Protein AF-A0A0D0A8L5-F1 (afdb_monomer)

Foldseek 3Di:
DLVVVVCLVPDPDPPRDPDDDDDDDPPPCPLVSQVVNCVVCVVVVHDDDDDDDDDD

Solvent-accessible surface area (backbone atoms only — not comparable to full-atom values): 3932 Å² total; per-residue (Å²): 105,77,64,58,53,48,58,45,73,70,48,84,55,92,84,48,77,92,77,85,83,89,78,78,70,86,92,71,48,65,66,54,54,52,53,54,52,46,52,54,36,51,76,69,74,44,91,78,86,85,89,84,86,79,89,125

InterPro domains:
  IPR056884 Nephrocystin 3-like, N-terminal [PF24883] (4-55)

Radius of gyration: 12.46 Å; Cα contacts (8 Å, |Δi|>4): 21; chains: 1; bounding box: 24×26×37 Å

Organism: NCBI:txid930992

Sequence (56 aa):
LLTEIKDWISSTEEDAPSVLWPSGPAGKGKSGVGHTITNQYHERGGLVSCFCFCRT

Secondary structure (DSSP, 8-state):
-HHHHHHHHT---TT--S-------TTSSHHHHHHHHHHHHHHTT-----------

Mean predicted aligned error: 5.64 Å

Structure (mmCIF, N/CA/C/O backbone):
data_AF-A0A0D0A8L5-F1
#
_entry.id   AF-A0A0D0A8L5-F1
#
loop_
_atom_site.group_PDB
_atom_site.id
_atom_site.type_symbol
_atom_site.label_atom_id
_atom_site.label_alt_id
_atom_site.lab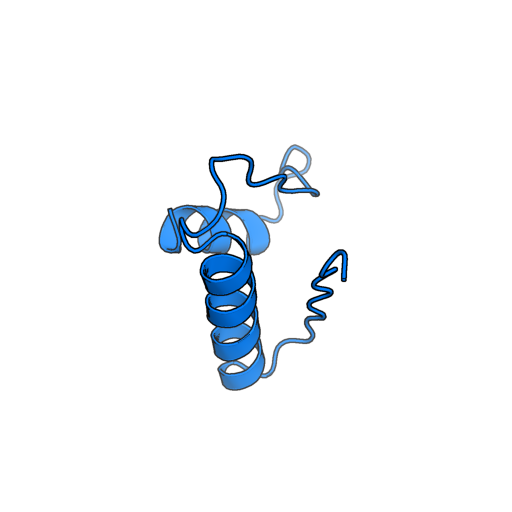el_comp_id
_atom_site.label_asym_id
_atom_site.label_entity_id
_atom_site.label_seq_id
_atom_site.pdbx_PDB_ins_code
_atom_site.Cartn_x
_atom_site.Cartn_y
_atom_site.Cartn_z
_atom_site.occupancy
_atom_site.B_iso_or_equiv
_atom_site.auth_seq_id
_atom_site.auth_comp_id
_atom_site.auth_asym_id
_atom_site.auth_atom_id
_atom_site.pdbx_PDB_model_num
ATOM 1 N N . LEU A 1 1 ? 5.744 4.805 6.097 1.00 80.44 1 LEU A N 1
ATOM 2 C CA . LEU A 1 1 ? 4.838 4.970 4.931 1.00 80.44 1 LEU A CA 1
ATOM 3 C C . LEU A 1 1 ? 3.621 4.036 4.930 1.00 80.44 1 LEU A C 1
ATOM 5 O O . LEU A 1 1 ? 2.540 4.521 5.204 1.00 80.44 1 LEU A O 1
ATOM 9 N N . LEU A 1 2 ? 3.723 2.731 4.620 1.00 84.44 2 LEU A N 1
ATOM 10 C CA . LEU A 1 2 ? 2.515 1.876 4.532 1.00 84.44 2 LEU A CA 1
ATOM 11 C C . LEU A 1 2 ? 1.744 1.774 5.857 1.00 84.44 2 LEU A C 1
ATOM 13 O O . LEU A 1 2 ? 0.523 1.734 5.832 1.00 84.44 2 LEU A O 1
ATOM 17 N N . THR A 1 3 ? 2.440 1.731 6.995 1.00 84.69 3 THR A N 1
ATOM 18 C CA . THR A 1 3 ? 1.811 1.736 8.327 1.00 84.69 3 THR A CA 1
ATOM 19 C C . THR A 1 3 ? 1.131 3.073 8.616 1.00 84.69 3 THR A C 1
ATOM 21 O O . THR A 1 3 ? -0.056 3.084 8.890 1.00 84.69 3 THR A O 1
ATOM 24 N N . GLU A 1 4 ? 1.829 4.194 8.407 1.00 84.75 4 GLU A N 1
ATOM 25 C CA . GLU A 1 4 ? 1.260 5.545 8.570 1.00 84.75 4 GLU A CA 1
ATOM 26 C C . GLU A 1 4 ? -0.016 5.752 7.745 1.00 84.75 4 GLU A C 1
ATOM 28 O O . GLU A 1 4 ? -0.990 6.295 8.248 1.00 84.75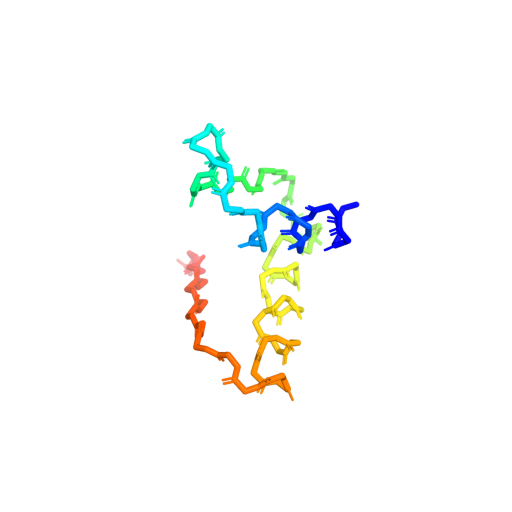 4 GLU A O 1
ATOM 33 N N . ILE A 1 5 ? -0.041 5.288 6.489 1.00 85.69 5 ILE A N 1
ATOM 34 C CA . ILE A 1 5 ? -1.231 5.408 5.637 1.00 85.69 5 ILE A CA 1
ATOM 35 C C . ILE A 1 5 ? -2.392 4.569 6.195 1.00 85.69 5 ILE A C 1
ATOM 37 O O . ILE A 1 5 ? -3.542 4.969 6.070 1.00 85.69 5 ILE A O 1
ATOM 41 N N . LYS A 1 6 ? -2.130 3.420 6.828 1.00 83.38 6 LYS A N 1
ATOM 42 C CA . LYS A 1 6 ? -3.191 2.604 7.443 1.00 83.38 6 LYS A CA 1
ATOM 43 C C . LYS A 1 6 ? -3.754 3.247 8.694 1.00 83.38 6 LYS A C 1
ATOM 45 O O . LYS A 1 6 ? -4.973 3.260 8.847 1.00 83.38 6 LYS A O 1
ATOM 50 N N . ASP A 1 7 ? -2.872 3.736 9.556 1.00 86.56 7 ASP A N 1
ATOM 51 C CA . ASP A 1 7 ? -3.255 4.415 10.792 1.00 86.56 7 ASP A CA 1
ATOM 52 C C . ASP A 1 7 ? -4.086 5.652 10.448 1.00 86.56 7 ASP A C 1
ATOM 54 O O . ASP A 1 7 ? -5.124 5.901 11.050 1.00 86.56 7 ASP A O 1
ATOM 58 N N . TRP A 1 8 ? -3.694 6.344 9.379 1.00 86.19 8 TRP A N 1
ATOM 59 C CA . TRP A 1 8 ? -4.443 7.446 8.803 1.00 86.19 8 TRP A CA 1
ATOM 60 C C . TRP A 1 8 ? -5.826 7.041 8.261 1.00 86.19 8 TRP A C 1
ATOM 62 O O . TRP A 1 8 ? -6.813 7.644 8.665 1.00 86.19 8 TRP A O 1
ATOM 72 N N . ILE A 1 9 ? -5.934 6.013 7.404 1.00 81.94 9 ILE A N 1
ATOM 73 C CA . ILE A 1 9 ? -7.237 5.547 6.866 1.00 81.94 9 ILE A CA 1
ATOM 74 C C . ILE A 1 9 ? -8.171 5.065 7.987 1.00 81.94 9 ILE A C 1
ATOM 76 O O . ILE A 1 9 ? -9.388 5.160 7.863 1.00 81.94 9 ILE A O 1
ATOM 80 N N . SER A 1 10 ? -7.607 4.532 9.072 1.00 83.25 10 SER A N 1
ATOM 81 C CA . SER A 1 10 ? -8.372 4.033 10.221 1.00 83.25 10 SER A CA 1
ATOM 82 C C . SER A 1 10 ? -8.715 5.131 11.233 1.00 83.25 10 SER A C 1
ATOM 84 O O . SER A 1 10 ? -9.395 4.848 12.218 1.00 83.25 10 SER A O 1
ATOM 86 N N . SER A 1 11 ? -8.228 6.357 11.024 1.00 84.69 11 SER A N 1
ATOM 87 C CA . SER A 1 11 ? -8.478 7.479 11.919 1.00 84.69 11 SER A CA 1
ATOM 88 C C . SER A 1 11 ? -9.926 7.946 11.800 1.00 84.69 11 SER A C 1
ATOM 90 O O . SER A 1 11 ? -10.431 8.174 10.702 1.00 84.69 11 SER A O 1
ATOM 92 N N . THR A 1 12 ? -10.583 8.111 12.945 1.00 84.56 12 THR A N 1
ATOM 93 C CA . THR A 1 12 ? -11.939 8.670 13.058 1.00 84.56 12 THR A CA 1
ATOM 94 C C . THR A 1 12 ? -11.934 10.119 13.543 1.00 84.56 12 THR A C 1
ATOM 96 O O . THR A 1 12 ? -12.988 10.648 13.886 1.00 84.56 12 THR A O 1
ATOM 99 N N . GLU A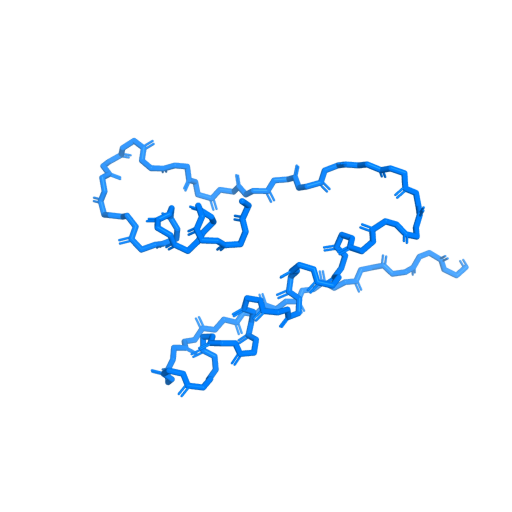 1 13 ? -10.754 10.739 13.629 1.00 89.12 13 GLU A N 1
ATOM 100 C CA . GLU A 1 13 ? -10.598 12.134 14.042 1.00 89.12 13 GLU A CA 1
ATOM 101 C C . GLU A 1 13 ? -11.246 13.075 13.019 1.00 89.12 13 GLU A C 1
ATOM 103 O O . GLU A 1 13 ? -11.150 12.851 11.811 1.00 89.12 13 GLU A O 1
ATOM 108 N N . GLU A 1 14 ? -11.870 14.152 13.497 1.00 83.38 14 GLU A N 1
ATOM 109 C CA . GLU A 1 14 ? -12.565 15.131 12.646 1.00 83.38 14 GLU A CA 1
ATOM 110 C C . GLU A 1 14 ? -11.612 15.805 11.639 1.00 83.38 14 GLU A C 1
ATOM 112 O O . GLU A 1 14 ? -11.989 16.071 10.500 1.00 83.38 14 GLU A O 1
ATOM 117 N N . ASP A 1 15 ? -10.344 15.971 12.027 1.00 83.94 15 ASP A N 1
ATOM 118 C CA . ASP A 1 15 ? -9.289 16.575 11.207 1.00 83.94 15 ASP A CA 1
ATOM 119 C C . ASP A 1 15 ? -8.449 15.545 10.427 1.00 83.94 15 ASP A C 1
ATOM 121 O O . ASP A 1 15 ? -7.407 15.885 9.850 1.00 83.94 15 ASP A O 1
ATOM 125 N N . ALA A 1 16 ? -8.851 14.269 10.406 1.00 81.50 16 ALA A N 1
ATOM 126 C CA . ALA A 1 16 ? -8.132 13.257 9.646 1.00 81.50 16 ALA A CA 1
ATOM 127 C C . ALA A 1 16 ? -8.182 13.599 8.142 1.00 81.50 16 ALA A C 1
ATOM 129 O O . ALA A 1 16 ? -9.267 13.796 7.585 1.00 81.50 16 ALA A O 1
ATOM 130 N N . PRO A 1 17 ? -7.035 13.643 7.434 1.00 76.31 17 PRO A N 1
ATOM 131 C CA . PRO A 1 17 ? -7.057 13.872 5.996 1.00 76.31 17 PRO A CA 1
ATOM 132 C C . PRO A 1 17 ? -7.947 12.818 5.310 1.00 76.31 17 PRO A C 1
ATOM 134 O O . PRO A 1 17 ? -7.988 11.672 5.739 1.0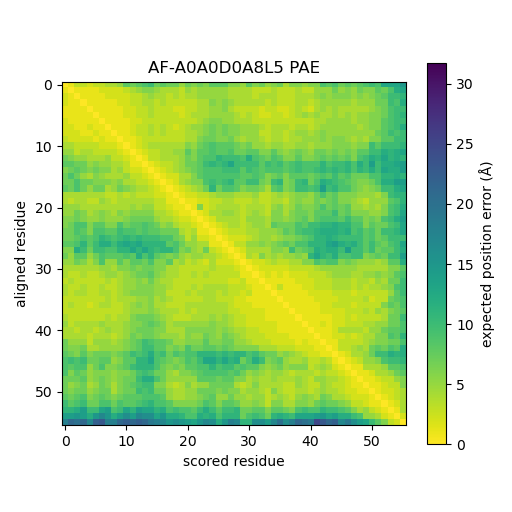0 76.31 17 PRO A O 1
ATOM 137 N N . SER A 1 18 ? -8.654 13.161 4.233 1.00 78.81 18 SER A N 1
ATOM 138 C CA . SER A 1 18 ? -9.482 12.179 3.494 1.00 78.81 18 SER A CA 1
ATOM 139 C C . SER A 1 18 ? -8.888 11.787 2.138 1.00 78.81 18 SER A C 1
ATOM 141 O O . SER A 1 18 ? -9.357 10.856 1.487 1.00 78.81 18 SER A O 1
ATOM 143 N N . VAL A 1 19 ? -7.850 12.501 1.691 1.00 81.81 19 VAL A N 1
ATOM 144 C CA . VAL A 1 19 ? -7.211 12.306 0.386 1.00 81.81 19 VAL A CA 1
ATOM 145 C C . VAL A 1 19 ? -5.696 12.263 0.554 1.00 81.81 19 VAL A C 1
ATOM 147 O O . VAL A 1 19 ? -5.098 13.191 1.093 1.00 81.81 19 VAL A O 1
ATOM 150 N N . LEU A 1 20 ? -5.069 11.205 0.034 1.00 80.50 20 LEU A N 1
ATOM 151 C CA . LEU A 1 20 ? -3.617 11.075 -0.059 1.00 80.50 20 LEU A CA 1
ATOM 152 C C . LEU A 1 20 ? -3.187 11.205 -1.519 1.00 80.50 20 LEU A C 1
ATOM 154 O O . LEU A 1 20 ? -3.637 10.447 -2.378 1.00 80.50 20 LEU A O 1
ATOM 158 N N . TRP A 1 21 ? -2.261 12.123 -1.789 1.00 82.38 21 TRP A N 1
ATOM 159 C CA . TRP A 1 21 ? -1.677 12.318 -3.115 1.00 82.38 21 TRP A CA 1
ATOM 160 C C . TRP A 1 21 ? -0.187 11.938 -3.122 1.00 82.38 21 TRP A C 1
ATOM 162 O O . TRP A 1 21 ? 0.675 12.794 -2.901 1.00 82.38 21 TRP A O 1
ATOM 172 N N . PRO A 1 22 ? 0.164 10.661 -3.364 1.00 75.50 22 PRO A N 1
ATOM 173 C CA . PRO A 1 22 ? 1.559 10.262 -3.486 1.00 75.50 22 PRO A CA 1
ATOM 174 C C . PRO A 1 22 ? 2.139 10.784 -4.808 1.00 75.50 22 PRO A C 1
ATOM 176 O O . PRO A 1 22 ? 1.792 10.315 -5.894 1.00 75.50 22 PRO A O 1
ATOM 179 N N . SER A 1 23 ? 3.060 11.743 -4.724 1.00 80.69 23 SER A N 1
ATOM 180 C CA . SER A 1 23 ? 3.811 12.279 -5.863 1.00 80.69 23 SER A CA 1
ATOM 181 C C . SER A 1 23 ? 5.259 11.773 -5.852 1.00 80.69 23 SER A C 1
ATOM 183 O O . SER A 1 23 ? 5.806 11.394 -4.821 1.00 80.69 23 SER A O 1
ATOM 185 N N . GLY A 1 24 ? 5.885 11.684 -7.027 1.00 80.75 24 GLY A N 1
ATOM 186 C CA . GLY A 1 24 ? 7.274 11.238 -7.145 1.00 80.75 24 GLY A CA 1
ATOM 187 C C . GLY A 1 24 ? 7.651 10.780 -8.556 1.00 80.75 24 GLY A C 1
ATOM 188 O O . GLY A 1 24 ? 6.766 10.637 -9.408 1.00 80.75 24 GLY A O 1
ATOM 189 N N . PRO A 1 25 ? 8.938 10.498 -8.822 1.00 78.69 25 PRO A N 1
ATOM 190 C CA . PRO A 1 25 ? 9.422 10.079 -10.139 1.00 78.69 25 PRO A CA 1
ATOM 191 C C . PRO A 1 25 ? 8.742 8.802 -10.659 1.00 78.69 25 PRO A C 1
ATOM 193 O O . PRO A 1 25 ? 8.265 7.965 -9.882 1.00 78.69 25 PRO A O 1
ATOM 196 N N . ALA A 1 26 ? 8.668 8.642 -11.983 1.00 80.44 26 ALA A N 1
ATOM 197 C CA . ALA A 1 26 ? 8.156 7.423 -12.614 1.00 80.44 26 ALA A CA 1
ATOM 198 C C . ALA A 1 26 ? 8.946 6.177 -12.155 1.00 80.44 26 ALA A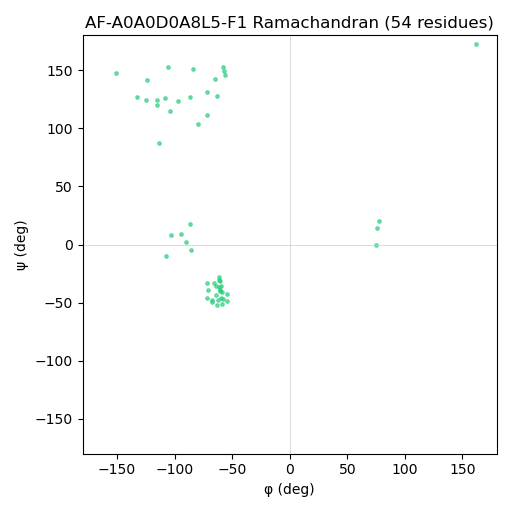 C 1
ATOM 200 O O . ALA A 1 26 ? 10.117 6.269 -11.796 1.00 80.44 26 ALA A O 1
ATOM 201 N N . GLY A 1 27 ? 8.284 5.017 -12.100 1.00 78.88 27 GLY A N 1
ATOM 202 C CA . GLY A 1 27 ? 8.920 3.748 -11.713 1.00 78.88 27 GLY A CA 1
ATOM 203 C C . GLY A 1 27 ? 9.220 3.565 -10.217 1.00 78.88 27 GLY A C 1
ATOM 204 O O . GLY A 1 27 ? 9.694 2.510 -9.821 1.00 78.88 27 GLY A O 1
ATOM 205 N N . LYS A 1 28 ? 8.909 4.539 -9.350 1.00 81.00 28 LYS A N 1
ATOM 206 C CA . LYS A 1 28 ? 9.175 4.460 -7.896 1.00 81.00 28 LYS A CA 1
ATOM 207 C C . LYS A 1 28 ? 8.076 3.779 -7.067 1.00 81.00 28 LYS A C 1
ATOM 209 O O . LYS A 1 28 ? 8.008 3.971 -5.862 1.00 81.00 28 LYS A O 1
ATOM 214 N N . GLY A 1 29 ? 7.193 3.011 -7.706 1.00 80.19 29 GLY A N 1
ATOM 215 C CA . GLY A 1 29 ? 6.223 2.180 -6.984 1.00 80.19 29 GLY A CA 1
ATOM 216 C C . GLY A 1 29 ? 5.009 2.909 -6.395 1.00 80.19 29 GLY A C 1
ATOM 217 O O . GLY A 1 29 ? 4.351 2.351 -5.527 1.00 80.19 29 GLY A O 1
ATOM 218 N N . LYS A 1 30 ? 4.656 4.111 -6.881 1.00 85.19 30 LYS A N 1
ATOM 219 C CA . LYS A 1 30 ? 3.444 4.842 -6.440 1.00 85.19 30 LYS A CA 1
ATOM 220 C C . LYS A 1 30 ? 2.168 4.000 -6.573 1.00 85.19 30 LYS A C 1
ATOM 222 O O . LYS A 1 30 ? 1.423 3.865 -5.612 1.00 85.19 30 LYS A O 1
ATOM 227 N N . SER A 1 31 ? 1.964 3.367 -7.730 1.00 83.50 31 SER A N 1
ATOM 228 C CA . SER A 1 31 ? 0.854 2.426 -7.933 1.00 83.50 31 SER A CA 1
ATOM 229 C C . SER A 1 31 ? 0.979 1.198 -7.023 1.00 83.50 31 SER A C 1
ATOM 231 O O . SER A 1 31 ? -0.013 0.729 -6.482 1.00 83.50 31 SER A O 1
ATOM 233 N N . GLY A 1 32 ? 2.205 0.725 -6.768 1.00 86.25 32 GLY A N 1
ATOM 234 C CA . GLY A 1 32 ? 2.466 -0.401 -5.864 1.00 86.25 32 GLY A CA 1
ATOM 235 C C . GLY A 1 32 ? 1.990 -0.155 -4.429 1.00 86.25 32 GLY A C 1
ATOM 236 O O . GLY A 1 32 ? 1.457 -1.068 -3.801 1.00 86.25 32 GLY A O 1
ATOM 237 N N . VAL A 1 33 ? 2.098 1.081 -3.929 1.00 85.25 33 VAL A N 1
ATOM 238 C CA . VAL A 1 33 ? 1.548 1.473 -2.618 1.00 85.25 33 VAL A CA 1
ATOM 239 C C . VAL A 1 33 ? 0.025 1.316 -2.595 1.00 85.25 33 VAL A C 1
ATOM 241 O O . VAL A 1 33 ? -0.498 0.687 -1.677 1.00 85.25 33 VAL A O 1
ATOM 244 N N . GLY A 1 34 ? -0.673 1.809 -3.625 1.00 84.50 34 GLY A N 1
ATOM 245 C CA . GLY A 1 34 ? -2.129 1.675 -3.742 1.00 84.50 34 GLY A CA 1
ATOM 246 C C . GLY A 1 34 ? -2.575 0.213 -3.762 1.00 84.50 34 GLY A C 1
ATOM 247 O O . GLY A 1 34 ? -3.382 -0.196 -2.933 1.00 84.50 34 GLY A O 1
ATOM 248 N N . HIS A 1 35 ? -1.964 -0.599 -4.627 1.00 85.94 35 HIS A N 1
ATOM 249 C CA . HIS A 1 35 ? -2.265 -2.031 -4.718 1.00 85.94 35 HIS A CA 1
ATOM 250 C C . HIS A 1 35 ? -2.023 -2.771 -3.392 1.00 85.94 35 HIS A C 1
ATOM 252 O O . HIS A 1 35 ? -2.831 -3.611 -3.002 1.00 85.94 35 HIS A O 1
ATOM 258 N N . THR A 1 36 ? -0.942 -2.444 -2.677 1.00 89.25 36 THR A N 1
ATOM 259 C CA . THR A 1 36 ? -0.614 -3.084 -1.392 1.00 89.25 36 THR A CA 1
ATOM 260 C C . THR A 1 36 ? -1.673 -2.795 -0.329 1.00 89.25 36 THR A C 1
ATOM 262 O O . THR A 1 36 ? -2.077 -3.701 0.399 1.00 89.25 36 THR A O 1
ATOM 265 N N . ILE A 1 37 ? -2.138 -1.546 -0.242 1.00 86.62 37 ILE A N 1
ATOM 266 C CA . ILE A 1 37 ? -3.175 -1.146 0.716 1.00 86.62 37 ILE A CA 1
ATOM 267 C C . ILE A 1 37 ? -4.501 -1.815 0.354 1.00 86.62 37 ILE A C 1
ATOM 269 O O . ILE A 1 37 ? -5.125 -2.431 1.214 1.00 86.62 37 ILE A O 1
ATOM 273 N N . THR A 1 38 ? -4.901 -1.766 -0.918 1.00 86.81 38 THR A N 1
ATOM 274 C CA . THR A 1 38 ? -6.145 -2.390 -1.384 1.00 86.81 38 THR A CA 1
ATOM 275 C C . THR A 1 38 ? -6.175 -3.884 -1.084 1.00 86.81 38 THR A C 1
ATOM 277 O O . THR A 1 38 ? -7.157 -4.365 -0.524 1.00 86.81 38 THR A O 1
ATOM 280 N N . ASN A 1 39 ? -5.095 -4.610 -1.385 1.00 86.94 39 ASN A N 1
ATOM 281 C CA . ASN A 1 39 ? -5.039 -6.048 -1.136 1.00 86.94 39 ASN A CA 1
ATOM 282 C C . ASN A 1 39 ? -5.198 -6.382 0.357 1.00 86.94 39 ASN A C 1
ATOM 284 O O . ASN A 1 39 ? -5.935 -7.291 0.717 1.00 86.94 39 ASN A O 1
ATOM 288 N N . GLN A 1 40 ? -4.584 -5.596 1.241 1.00 84.38 40 GLN A N 1
ATOM 289 C CA . GLN A 1 40 ? -4.680 -5.816 2.687 1.00 84.38 40 GLN A CA 1
ATOM 290 C C . GLN A 1 40 ? -6.057 -5.475 3.265 1.00 84.38 40 GLN A C 1
ATOM 292 O O . GLN A 1 40 ? -6.491 -6.112 4.222 1.00 84.38 40 GLN A O 1
ATOM 297 N N . TYR A 1 41 ? -6.752 -4.480 2.710 1.00 83.31 41 TYR A N 1
ATOM 298 C CA . TYR A 1 41 ? -8.134 -4.182 3.097 1.00 83.31 41 TYR A CA 1
ATOM 299 C C . TYR A 1 41 ? -9.099 -5.255 2.590 1.00 83.31 41 TYR A C 1
ATOM 301 O O . TYR A 1 41 ? -9.971 -5.681 3.344 1.00 83.31 41 TYR A O 1
ATOM 309 N N . HIS A 1 42 ? -8.883 -5.755 1.372 1.00 86.12 42 HIS A N 1
ATOM 310 C CA . HIS A 1 42 ? -9.627 -6.890 0.830 1.00 86.12 42 HIS A CA 1
ATOM 311 C C . HIS A 1 42 ? -9.457 -8.148 1.702 1.00 86.12 42 HIS A C 1
ATOM 313 O O . HIS A 1 42 ? -10.446 -8.772 2.077 1.00 86.12 42 HIS A O 1
ATOM 319 N N . GLU A 1 43 ? -8.227 -8.472 2.121 1.00 86.50 43 GLU A N 1
ATOM 320 C CA . GLU A 1 43 ? -7.941 -9.585 3.046 1.00 86.50 43 GLU A CA 1
ATOM 321 C C . GLU A 1 43 ? -8.615 -9.427 4.421 1.00 86.5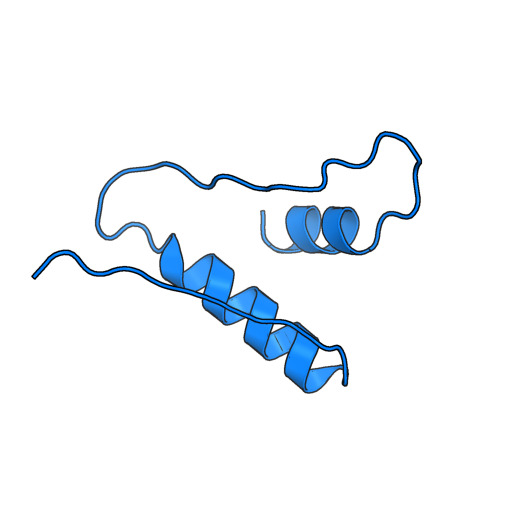0 43 GLU A C 1
ATOM 323 O O . GLU A 1 43 ? -8.927 -10.419 5.076 1.00 86.50 43 GLU A O 1
ATOM 328 N N . ARG A 1 44 ? -8.865 -8.190 4.864 1.00 85.38 44 ARG A N 1
ATOM 329 C CA . ARG A 1 44 ? -9.543 -7.876 6.135 1.00 85.38 44 ARG A CA 1
ATOM 330 C C . ARG A 1 44 ? -11.068 -7.767 6.009 1.00 85.38 44 ARG A C 1
ATOM 332 O O . ARG A 1 44 ? -11.723 -7.454 6.999 1.00 85.38 44 ARG A O 1
ATOM 339 N N . GLY A 1 45 ? -11.63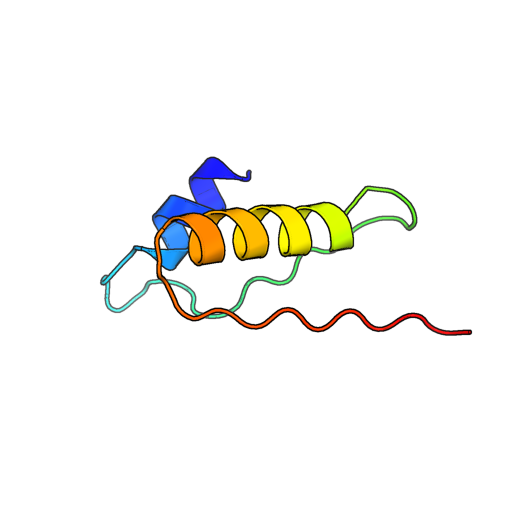3 -8.009 4.823 1.00 82.56 45 GLY A N 1
ATOM 340 C CA . GLY A 1 45 ? -13.073 -7.892 4.559 1.00 82.56 45 GLY A CA 1
ATOM 341 C C . GLY A 1 45 ? -13.582 -6.451 4.430 1.00 82.56 45 GLY A C 1
ATOM 342 O O . GLY A 1 45 ? -14.788 -6.219 4.487 1.00 82.56 45 GLY A O 1
ATOM 343 N N . GLY A 1 46 ? -12.683 -5.477 4.275 1.00 78.31 46 GLY A N 1
ATOM 344 C CA . GLY A 1 46 ? -13.022 -4.074 4.053 1.00 78.31 46 GLY A CA 1
ATOM 345 C C . GLY A 1 46 ? -13.309 -3.765 2.582 1.00 78.31 46 GLY A C 1
ATOM 346 O O . GLY A 1 46 ? -12.750 -4.383 1.676 1.00 78.31 46 GLY A O 1
ATOM 347 N N . LEU A 1 47 ? -14.162 -2.770 2.338 1.00 77.19 47 LEU A N 1
ATOM 348 C CA . LEU A 1 47 ? -14.446 -2.268 0.993 1.00 77.19 47 LEU A CA 1
ATOM 349 C C . LEU A 1 47 ? -13.429 -1.191 0.606 1.00 77.19 47 LEU A C 1
ATOM 351 O O . LEU A 1 47 ? -13.238 -0.214 1.326 1.00 77.19 47 LEU A O 1
ATOM 355 N N . VAL A 1 48 ? -12.788 -1.357 -0.549 1.00 78.31 48 VAL A N 1
ATOM 356 C CA . VAL A 1 48 ? -11.812 -0.406 -1.092 1.00 78.31 48 VAL A CA 1
ATOM 357 C C . VAL A 1 48 ? -11.825 -0.470 -2.618 1.00 78.31 48 VAL A C 1
ATOM 359 O O . VA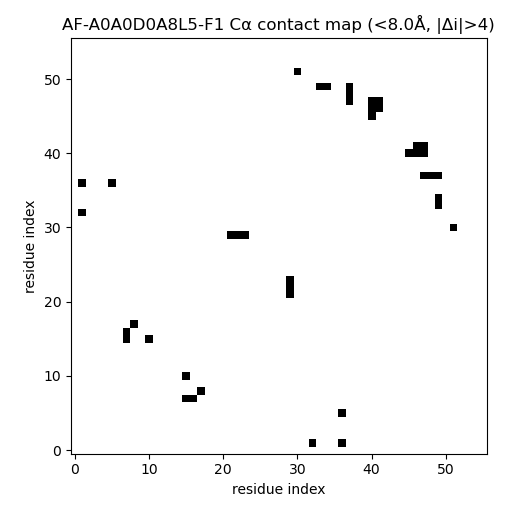L A 1 48 ? -12.044 -1.531 -3.198 1.00 78.31 48 VAL A O 1
ATOM 362 N N . SER A 1 49 ? -11.566 0.660 -3.275 1.00 74.19 49 SER A N 1
ATOM 363 C CA . SER A 1 49 ? -11.348 0.722 -4.722 1.00 74.19 49 SER A CA 1
ATOM 364 C C . SER A 1 49 ? -10.001 1.376 -5.026 1.00 74.19 49 SER A C 1
ATOM 366 O O . SER A 1 49 ? -9.602 2.323 -4.348 1.00 74.19 49 SER A O 1
ATOM 368 N N . CYS A 1 50 ? -9.295 0.876 -6.042 1.00 78.19 50 CYS A N 1
ATOM 369 C CA . CYS A 1 50 ? -8.034 1.434 -6.526 1.00 78.19 50 CYS A CA 1
ATOM 370 C C . CYS A 1 50 ? -8.147 1.727 -8.022 1.00 78.19 50 CYS A C 1
ATOM 372 O O . CYS A 1 50 ? -8.428 0.826 -8.811 1.00 78.19 50 CYS A O 1
ATOM 374 N N . PHE A 1 51 ? -7.887 2.973 -8.417 1.00 74.06 51 PHE A N 1
ATOM 375 C CA . PHE A 1 51 ? -7.874 3.390 -9.818 1.00 74.06 51 PHE A CA 1
ATOM 376 C C . PHE A 1 51 ? -6.459 3.821 -10.206 1.00 74.06 51 PHE A C 1
ATOM 378 O O . PHE A 1 51 ? -5.899 4.748 -9.622 1.00 74.06 51 PHE A O 1
ATOM 385 N N . CYS A 1 52 ? -5.875 3.148 -11.197 1.00 71.81 52 CYS A N 1
ATOM 386 C CA . CYS A 1 52 ? -4.555 3.465 -11.734 1.00 71.81 52 CYS A CA 1
ATOM 387 C C . CYS A 1 52 ? -4.690 3.905 -13.193 1.00 71.81 52 CYS A C 1
ATOM 389 O O . CYS A 1 52 ? -5.210 3.162 -14.020 1.00 71.81 52 CYS A O 1
ATOM 391 N N . PHE A 1 53 ? -4.194 5.099 -13.518 1.00 71.75 53 PHE A N 1
ATOM 392 C CA . PHE A 1 53 ? -4.220 5.634 -14.879 1.00 71.75 53 PHE A CA 1
ATOM 393 C C . PHE A 1 53 ? -2.829 5.537 -15.507 1.00 71.75 53 PHE A C 1
ATOM 395 O O . PHE A 1 53 ? -1.889 6.201 -15.066 1.00 71.75 53 PHE A O 1
ATOM 402 N N . CYS A 1 54 ? -2.701 4.728 -16.556 1.00 71.25 54 CYS A N 1
ATOM 403 C CA . CYS A 1 54 ? -1.523 4.702 -17.417 1.00 71.25 54 CYS A CA 1
ATOM 404 C C . CYS A 1 54 ? -1.796 5.572 -18.647 1.00 71.25 54 CYS A C 1
ATOM 406 O O . CYS A 1 54 ? -2.767 5.344 -19.362 1.00 71.25 54 CYS A O 1
ATOM 408 N N . ARG A 1 55 ? -0.941 6.570 -18.897 1.00 67.56 55 ARG A N 1
ATOM 409 C CA . ARG A 1 55 ? -0.923 7.277 -20.182 1.00 67.56 55 ARG A CA 1
ATOM 410 C C . ARG A 1 55 ? -0.164 6.382 -21.158 1.00 67.56 55 ARG A C 1
ATOM 412 O O . ARG A 1 55 ? 1.044 6.224 -20.993 1.00 67.56 55 ARG A O 1
ATOM 419 N N . THR A 1 56 ? -0.901 5.706 -22.035 1.00 56.78 56 THR A N 1
ATOM 420 C CA . THR A 1 56 ? -0.330 5.049 -23.219 1.00 56.78 56 THR A CA 1
ATOM 421 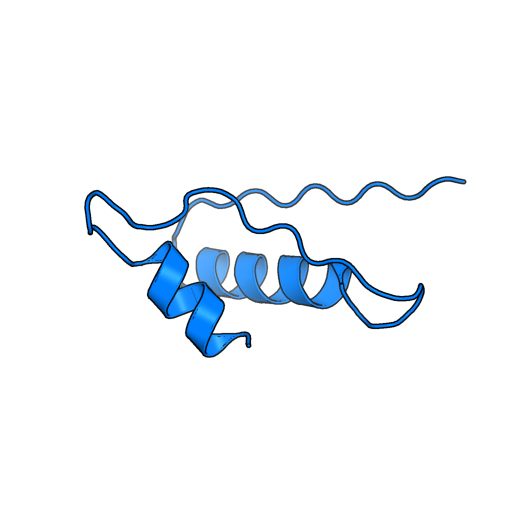C C . THR A 1 56 ? -0.001 6.098 -24.266 1.00 56.78 56 THR A C 1
ATOM 423 O O . THR A 1 56 ? -0.699 7.139 -24.282 1.00 56.78 56 THR A O 1
#

pLDDT: mean 81.29, std 5.73, range [56.78, 89.25]